Protein AF-A0A9P6UHV3-F1 (afdb_monomer)

Radius of gyration: 24.23 Å; Cα contacts (8 Å, |Δi|>4): 59; chains: 1; bounding box: 46×42×80 Å

Organism: NCBI:txid979702

Nearest PDB structures (foldseek):
  7o72-assembly1_M  TM=2.773E-01  e=3.465E+00  Saccharomyces cerevisiae S288C

Structure (mmCIF, N/CA/C/O backbone):
data_AF-A0A9P6UHV3-F1
#
_entry.id   AF-A0A9P6UHV3-F1
#
loop_
_atom_site.group_PDB
_atom_site.id
_atom_site.type_symbol
_atom_site.label_atom_id
_atom_site.label_alt_id
_atom_site.label_comp_id
_atom_site.label_asym_id
_atom_site.label_entity_id
_atom_site.label_seq_id
_atom_site.pdbx_PDB_ins_code
_atom_site.Cartn_x
_atom_site.Cartn_y
_atom_site.Cartn_z
_atom_site.occupancy
_atom_site.B_iso_or_equiv
_atom_site.auth_seq_id
_atom_site.auth_comp_id
_atom_site.auth_asym_id
_atom_site.auth_atom_id
_atom_site.pdbx_PDB_model_num
ATOM 1 N N . MET A 1 1 ? -28.837 -25.330 54.234 1.00 41.59 1 MET A N 1
ATOM 2 C CA . MET A 1 1 ? -28.338 -23.984 53.886 1.00 41.59 1 MET A CA 1
ATOM 3 C C . MET A 1 1 ? -27.338 -24.143 52.757 1.00 41.59 1 MET A C 1
ATOM 5 O O . MET A 1 1 ? -26.208 -24.528 53.017 1.00 41.59 1 MET A O 1
ATOM 9 N N . SER A 1 2 ? -27.762 -23.938 51.513 1.00 44.84 2 SER A N 1
ATOM 10 C CA . SER A 1 2 ? -26.888 -24.073 50.342 1.00 44.84 2 SER A CA 1
ATOM 11 C C . SER A 1 2 ? -27.306 -23.011 49.336 1.00 44.84 2 SER A C 1
ATOM 13 O O . SER A 1 2 ? -28.211 -23.214 48.539 1.00 44.84 2 SER A O 1
ATOM 15 N N . GLY A 1 3 ? -26.711 -21.830 49.461 1.00 49.34 3 GLY A N 1
ATOM 16 C CA . GLY A 1 3 ? -27.006 -20.670 48.627 1.00 49.34 3 GLY A CA 1
ATOM 17 C C . GLY A 1 3 ? -25.747 -19.833 48.467 1.00 49.34 3 GLY A C 1
ATOM 18 O O . GLY A 1 3 ? -25.635 -18.771 49.060 1.00 49.34 3 GLY A O 1
ATOM 19 N N . SER A 1 4 ? -24.768 -20.364 47.735 1.00 51.59 4 SER A N 1
ATOM 20 C CA . SER A 1 4 ? -23.479 -19.711 47.466 1.00 51.59 4 SER A CA 1
ATOM 21 C C . SER A 1 4 ? -22.936 -20.123 46.087 1.00 51.59 4 SER A C 1
ATOM 23 O O . SER A 1 4 ? -21.758 -20.415 45.934 1.00 51.59 4 SER A O 1
ATOM 25 N N . GLY A 1 5 ? -23.807 -20.214 45.077 1.00 48.78 5 GLY A N 1
ATOM 26 C CA . GLY A 1 5 ? -23.405 -20.496 43.688 1.00 48.78 5 GLY A CA 1
ATOM 27 C C . GLY A 1 5 ? -23.202 -19.243 42.826 1.00 48.78 5 GLY A C 1
ATOM 28 O O . GLY A 1 5 ? -22.795 -19.346 41.682 1.00 48.78 5 GLY A O 1
ATOM 29 N N . LEU A 1 6 ? -23.498 -18.050 43.353 1.00 50.25 6 LEU A N 1
ATOM 30 C CA . LEU A 1 6 ? -23.560 -16.804 42.574 1.00 50.25 6 LEU A CA 1
ATOM 31 C C . LEU A 1 6 ? -22.239 -16.009 42.510 1.00 50.25 6 LEU A C 1
ATOM 33 O O . LEU A 1 6 ? -22.230 -14.940 41.896 1.00 50.25 6 LEU A O 1
ATOM 37 N N . SER A 1 7 ? -21.142 -16.471 43.128 1.00 62.31 7 SER A N 1
ATOM 38 C CA . SER A 1 7 ? -19.905 -15.674 43.236 1.00 62.31 7 SER A CA 1
ATOM 39 C C . SER A 1 7 ? -18.910 -15.887 42.095 1.00 62.31 7 SER A C 1
ATOM 41 O O . SER A 1 7 ? -18.363 -14.904 41.606 1.00 62.31 7 SER A O 1
ATOM 43 N N . ASP A 1 8 ? -18.706 -17.109 41.605 1.00 65.75 8 ASP A N 1
ATOM 44 C CA . ASP A 1 8 ? -17.541 -17.395 40.749 1.00 65.75 8 ASP A CA 1
ATOM 45 C C . ASP A 1 8 ? -17.782 -17.145 39.259 1.00 65.75 8 ASP A C 1
ATOM 47 O O . ASP A 1 8 ? -16.905 -16.650 38.555 1.00 65.75 8 ASP A O 1
ATOM 51 N N . GLU A 1 9 ? -18.982 -17.432 38.761 1.00 68.06 9 GLU A N 1
ATOM 52 C CA . GLU A 1 9 ? -19.326 -17.245 37.345 1.00 68.06 9 GLU A CA 1
ATOM 53 C C . GLU A 1 9 ? -19.490 -15.762 36.998 1.00 68.06 9 GLU A C 1
ATOM 55 O O . GLU A 1 9 ? -19.060 -15.318 35.935 1.00 68.06 9 GLU A O 1
ATOM 60 N N . ARG A 1 10 ? -20.031 -14.963 37.927 1.00 60.97 10 ARG A N 1
ATOM 61 C CA . ARG A 1 10 ? -20.111 -13.501 37.787 1.00 60.97 10 ARG A CA 1
ATOM 62 C C . ARG A 1 10 ? -18.739 -12.834 37.859 1.00 60.97 10 ARG A C 1
ATOM 64 O O . ARG A 1 10 ? -18.510 -11.881 37.119 1.00 60.97 10 ARG A O 1
ATOM 71 N N . LEU A 1 11 ? -17.835 -13.325 38.711 1.00 65.19 11 LEU A N 1
ATOM 72 C CA . LEU A 1 11 ? -16.442 -12.864 38.760 1.00 65.19 11 LEU A CA 1
ATOM 73 C C . LEU A 1 11 ? -15.710 -13.197 37.452 1.00 65.19 11 LEU A C 1
ATOM 75 O O . LEU A 1 11 ? -15.162 -12.295 36.825 1.00 65.19 11 LEU A O 1
ATOM 79 N N . LYS A 1 12 ? -15.816 -14.443 36.970 1.00 69.19 12 LYS A N 1
ATOM 80 C CA . LYS A 1 12 ? -15.234 -14.868 35.685 1.00 69.19 12 LYS A CA 1
ATOM 81 C C . LYS A 1 12 ? -15.800 -14.106 34.489 1.00 69.19 12 LYS A C 1
ATOM 83 O O . LYS A 1 12 ? -15.033 -13.720 33.619 1.00 69.19 12 LYS A O 1
ATOM 88 N N . ALA A 1 13 ? -17.106 -13.840 34.441 1.00 64.81 13 ALA A N 1
ATOM 89 C CA . ALA A 1 13 ? -17.718 -13.044 33.372 1.00 64.81 13 ALA A CA 1
ATOM 90 C C . ALA A 1 13 ? -17.236 -11.582 33.382 1.00 64.81 13 ALA A C 1
ATOM 92 O O . ALA A 1 13 ? -17.033 -10.984 32.327 1.00 64.81 13 ALA A O 1
ATOM 93 N N . LYS A 1 14 ? -17.013 -11.012 34.572 1.00 62.47 14 LYS A N 1
ATOM 94 C CA . LYS A 1 14 ? -16.478 -9.655 34.731 1.00 62.47 14 LYS A CA 1
ATOM 95 C C . LYS A 1 14 ? -15.009 -9.563 34.307 1.00 62.47 14 LYS A C 1
ATOM 97 O O . LYS A 1 14 ? -14.621 -8.566 33.706 1.00 62.47 14 LYS A O 1
ATOM 102 N N . ASP A 1 15 ? -14.222 -10.605 34.568 1.00 67.75 15 ASP A N 1
ATOM 103 C CA . ASP A 1 15 ? -12.848 -10.715 34.070 1.00 67.75 15 ASP A CA 1
ATOM 104 C C . ASP A 1 15 ? -12.795 -11.020 32.563 1.00 67.75 15 ASP A C 1
ATOM 106 O O . ASP A 1 15 ? -11.926 -10.498 31.871 1.00 67.75 15 ASP A O 1
ATOM 110 N N . LEU A 1 16 ? -13.773 -11.748 32.010 1.00 59.38 16 LEU A N 1
ATOM 111 C CA . LEU A 1 16 ? -13.919 -11.931 30.560 1.00 59.38 16 LEU A CA 1
ATOM 112 C C . LEU A 1 16 ? -14.217 -10.604 29.847 1.00 59.38 16 LEU A C 1
ATOM 114 O O . LEU A 1 16 ? -13.670 -10.336 28.783 1.00 59.38 16 LEU A O 1
ATOM 118 N N . GLY A 1 17 ? -15.028 -9.741 30.466 1.00 59.84 17 GLY A N 1
ATOM 119 C CA . GLY A 1 17 ? -15.290 -8.384 29.980 1.00 59.84 17 GLY A CA 1
ATOM 120 C C . GLY A 1 17 ? -14.045 -7.491 29.930 1.00 59.84 17 GLY A C 1
ATOM 121 O O . GLY A 1 17 ? -14.019 -6.544 29.156 1.00 59.84 17 GLY A O 1
ATOM 122 N N . ARG A 1 18 ? -12.997 -7.805 30.708 1.00 61.66 18 ARG A N 1
ATOM 123 C CA . ARG A 1 18 ? -11.686 -7.127 30.654 1.00 61.66 18 ARG A CA 1
ATOM 124 C C . ARG A 1 18 ? -10.748 -7.695 29.588 1.00 61.66 18 ARG A C 1
ATOM 126 O O . ARG A 1 18 ? -9.738 -7.072 29.290 1.00 61.66 18 ARG A O 1
ATOM 133 N N . LEU A 1 19 ? -11.060 -8.875 29.054 1.00 66.31 19 LEU A N 1
ATOM 134 C CA . LEU A 1 19 ? -10.330 -9.517 27.958 1.00 66.31 19 LEU A CA 1
ATOM 135 C C . LEU A 1 19 ? -10.936 -9.187 26.587 1.00 66.31 19 LEU A C 1
ATOM 137 O O . LEU A 1 19 ? -10.353 -9.537 25.563 1.00 66.31 19 LEU A O 1
ATOM 141 N N . MET A 1 20 ? -12.107 -8.548 26.555 1.00 76.75 20 MET A N 1
ATOM 142 C CA . MET A 1 20 ? -12.722 -8.096 25.314 1.00 76.75 20 MET A CA 1
ATOM 143 C C . MET A 1 20 ? -12.064 -6.790 24.873 1.00 76.75 20 MET A C 1
ATOM 145 O O . MET A 1 20 ? -11.904 -5.868 25.671 1.00 76.75 20 MET A O 1
ATOM 149 N N . LEU A 1 21 ? -11.683 -6.735 23.599 1.00 82.88 21 LEU A N 1
ATOM 150 C CA . LEU A 1 21 ? -11.181 -5.522 22.965 1.00 82.88 21 LEU A CA 1
ATOM 151 C C . LEU A 1 21 ? -12.239 -4.420 23.056 1.00 82.88 21 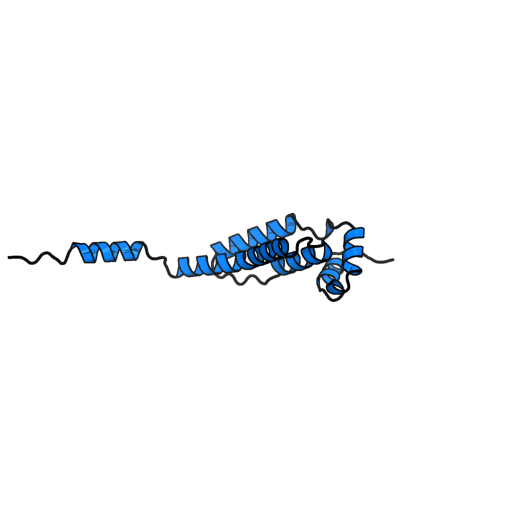LEU A C 1
ATOM 153 O O . LEU A 1 21 ? -13.432 -4.691 22.890 1.00 82.88 21 LEU A O 1
ATOM 157 N N . SER A 1 22 ? -11.803 -3.191 23.318 1.00 88.25 22 SER A N 1
ATOM 158 C CA . SER A 1 22 ? -12.701 -2.042 23.250 1.00 88.25 22 SER A CA 1
ATOM 159 C C . SER A 1 22 ? -13.115 -1.768 21.799 1.00 88.25 22 SER A C 1
ATOM 161 O O . SER A 1 22 ? -12.428 -2.169 20.858 1.00 88.25 22 SER A O 1
ATOM 163 N N . ASP A 1 23 ? -14.217 -1.042 21.597 1.00 88.44 23 ASP A N 1
ATOM 164 C CA . ASP A 1 23 ? -14.630 -0.608 20.252 1.00 88.44 23 ASP A CA 1
ATOM 165 C C . ASP A 1 23 ? -13.533 0.217 19.559 1.00 88.44 23 ASP A C 1
ATOM 167 O O . ASP A 1 23 ? -13.363 0.143 18.339 1.00 88.44 23 ASP A O 1
AT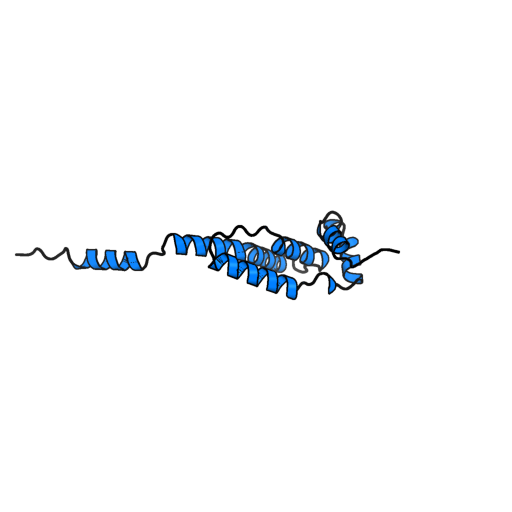OM 171 N N . GLN A 1 24 ? -12.745 0.956 20.348 1.00 89.38 24 GLN A N 1
ATOM 172 C CA . GLN A 1 24 ? -11.578 1.684 19.865 1.00 89.38 24 GLN A CA 1
ATOM 173 C C . GLN A 1 24 ? -10.497 0.722 19.363 1.00 89.38 24 GLN A C 1
ATOM 175 O O . GLN A 1 24 ? -10.044 0.876 18.234 1.00 89.38 24 GLN A O 1
ATOM 180 N N . ASP A 1 25 ? -10.144 -0.307 20.139 1.00 89.25 25 ASP A N 1
ATOM 181 C CA . ASP A 1 25 ? -9.139 -1.299 19.730 1.00 89.25 25 ASP A CA 1
ATOM 182 C C . ASP A 1 25 ? -9.570 -2.047 18.461 1.00 89.25 25 ASP A C 1
ATOM 184 O O . ASP A 1 25 ? -8.761 -2.296 17.568 1.00 89.25 25 ASP A O 1
ATOM 188 N N . ILE A 1 26 ? -10.858 -2.387 18.351 1.00 92.00 26 ILE A N 1
ATOM 189 C CA . ILE A 1 26 ? -11.423 -3.033 17.159 1.00 92.00 26 ILE A CA 1
ATOM 190 C C . ILE A 1 26 ? -11.324 -2.103 15.942 1.00 92.00 26 ILE A C 1
ATOM 192 O O . ILE A 1 26 ? -11.013 -2.563 14.840 1.00 92.00 26 ILE A O 1
ATOM 196 N N . THR A 1 27 ? -11.571 -0.806 16.132 1.00 93.31 27 THR A N 1
ATOM 197 C CA . THR A 1 27 ? -11.458 0.204 15.071 1.00 93.31 27 THR A CA 1
ATOM 198 C C . THR A 1 27 ? -10.007 0.368 14.632 1.00 93.31 27 THR A C 1
ATOM 200 O O . THR A 1 27 ? -9.725 0.243 13.442 1.00 93.31 27 THR A O 1
ATOM 203 N N . THR A 1 28 ? -9.077 0.527 15.576 1.00 92.44 28 THR A N 1
ATOM 204 C CA . THR A 1 28 ? -7.639 0.600 15.291 1.00 92.44 28 THR A CA 1
ATOM 205 C C . THR A 1 28 ? -7.161 -0.644 14.542 1.00 92.44 28 THR A C 1
ATOM 207 O O . THR A 1 28 ? -6.477 -0.527 13.529 1.00 92.44 28 THR A O 1
ATOM 210 N N . LEU A 1 29 ? -7.553 -1.849 14.975 1.00 92.31 29 LEU A N 1
ATOM 211 C CA . LEU A 1 29 ? -7.186 -3.091 14.285 1.00 92.31 29 LEU A CA 1
ATOM 212 C C . LEU A 1 29 ? -7.715 -3.140 12.851 1.00 92.31 29 LEU A C 1
ATOM 214 O O . LEU A 1 29 ? -6.997 -3.581 11.955 1.00 92.31 29 LEU A O 1
ATOM 218 N N . ARG A 1 30 ? -8.952 -2.687 12.621 1.00 93.56 30 ARG A N 1
ATOM 219 C CA . ARG A 1 30 ? -9.526 -2.624 11.274 1.00 93.56 30 ARG A CA 1
ATOM 220 C C . ARG A 1 30 ? -8.729 -1.680 10.382 1.00 93.56 30 ARG A C 1
ATOM 222 O O . ARG A 1 30 ? -8.345 -2.081 9.289 1.00 93.56 30 ARG A O 1
ATOM 229 N N . GLU A 1 31 ? -8.438 -0.475 10.857 1.00 93.25 31 GLU A N 1
ATOM 230 C CA . GLU A 1 31 ? -7.679 0.510 10.083 1.00 93.25 31 GLU A CA 1
ATOM 231 C C . GLU A 1 31 ? -6.241 0.049 9.820 1.00 93.25 31 GLU A C 1
ATOM 233 O O . GLU A 1 31 ? -5.739 0.202 8.712 1.00 93.25 31 GLU A O 1
ATOM 238 N N . VAL A 1 32 ? -5.587 -0.600 10.788 1.00 91.62 32 VAL A N 1
ATOM 239 C CA . VAL A 1 32 ? -4.260 -1.204 10.584 1.00 91.62 32 VAL A CA 1
ATOM 240 C C . VAL A 1 32 ? -4.301 -2.275 9.489 1.00 91.62 32 VAL A C 1
ATOM 242 O O . VAL A 1 32 ? -3.416 -2.314 8.634 1.00 91.62 32 VAL A O 1
ATOM 245 N N . ILE A 1 33 ? -5.330 -3.129 9.473 1.00 91.19 33 ILE A N 1
ATOM 246 C CA . ILE A 1 33 ? -5.512 -4.122 8.405 1.00 91.19 33 ILE A CA 1
ATOM 247 C C . ILE A 1 33 ? -5.725 -3.429 7.056 1.00 91.19 33 ILE A C 1
ATOM 249 O O . ILE A 1 33 ? -5.120 -3.837 6.064 1.00 91.19 33 ILE A O 1
ATOM 253 N N . GLU A 1 34 ? -6.539 -2.377 7.001 1.00 91.00 34 GLU A N 1
ATOM 254 C CA . GLU A 1 34 ? -6.776 -1.600 5.778 1.00 91.00 34 GLU A CA 1
ATOM 255 C C . GLU A 1 34 ? -5.490 -0.941 5.259 1.00 91.00 34 GLU A C 1
ATOM 257 O O . GLU A 1 34 ? -5.215 -1.002 4.062 1.00 91.00 34 GLU A O 1
ATOM 262 N N . VAL A 1 35 ? -4.651 -0.399 6.148 1.00 90.88 35 VAL A N 1
ATOM 263 C CA . VAL A 1 35 ? -3.341 0.179 5.798 1.00 90.88 35 VAL A CA 1
ATOM 264 C C . VAL A 1 35 ? -2.390 -0.877 5.225 1.00 90.88 35 VAL A C 1
ATOM 266 O O . VAL A 1 35 ? -1.654 -0.596 4.278 1.00 90.88 35 VAL A O 1
ATOM 269 N N . LEU A 1 36 ? -2.396 -2.099 5.764 1.00 89.88 36 LEU A N 1
ATOM 270 C CA . LEU A 1 36 ? -1.472 -3.162 5.351 1.00 89.88 36 LEU A CA 1
ATOM 271 C C . LEU A 1 36 ? -1.953 -3.975 4.141 1.00 89.88 36 LEU A C 1
ATOM 273 O O . LEU A 1 36 ? -1.122 -4.550 3.432 1.00 89.88 36 LEU A O 1
ATOM 277 N N . SER A 1 37 ? -3.261 -4.018 3.879 1.00 90.69 37 SER A N 1
ATOM 278 C CA . SER A 1 37 ? -3.859 -4.846 2.818 1.00 90.69 37 SER A CA 1
ATOM 279 C C . SER A 1 37 ? -3.236 -4.616 1.431 1.00 90.69 37 SER A C 1
ATOM 281 O O . SER A 1 37 ? -2.836 -5.601 0.808 1.00 90.69 37 SER A O 1
ATOM 283 N N . PRO A 1 38 ? -3.002 -3.369 0.967 1.00 89.00 38 PRO A N 1
ATOM 284 C CA . PRO A 1 38 ? -2.366 -3.135 -0.332 1.00 89.00 38 PRO A CA 1
ATOM 285 C C . PRO A 1 38 ? -0.965 -3.757 -0.457 1.00 89.00 38 PRO A C 1
ATOM 287 O O . PRO A 1 38 ? -0.579 -4.222 -1.528 1.00 89.00 38 PRO A O 1
ATOM 290 N N . SER A 1 39 ? -0.201 -3.812 0.641 1.00 87.31 39 SER A N 1
ATOM 291 C CA . SER A 1 39 ? 1.140 -4.418 0.658 1.00 87.31 39 SER A CA 1
ATOM 292 C C . SER A 1 39 ? 1.085 -5.943 0.573 1.00 87.31 39 SER A C 1
ATOM 294 O O . SER A 1 39 ? 1.936 -6.569 -0.070 1.00 87.31 39 SER A O 1
ATOM 296 N N . ALA A 1 40 ? 0.077 -6.547 1.205 1.00 88.94 40 ALA A N 1
ATOM 297 C CA . ALA A 1 40 ? -0.184 -7.976 1.098 1.00 88.94 40 ALA A CA 1
ATOM 298 C C . ALA A 1 40 ? -0.591 -8.348 -0.337 1.00 88.94 40 ALA A C 1
ATOM 300 O O . ALA A 1 40 ? 0.009 -9.254 -0.921 1.00 88.94 40 ALA A O 1
ATOM 301 N N . ASP A 1 41 ? -1.512 -7.587 -0.934 1.00 90.31 41 ASP A N 1
ATOM 302 C CA . ASP A 1 41 ? -1.964 -7.778 -2.315 1.00 90.31 41 ASP A CA 1
ATOM 303 C C . ASP A 1 41 ? -0.811 -7.638 -3.315 1.00 90.31 41 ASP A C 1
ATOM 305 O O . ASP A 1 41 ? -0.648 -8.467 -4.216 1.00 90.31 41 ASP A O 1
ATOM 309 N N . PHE A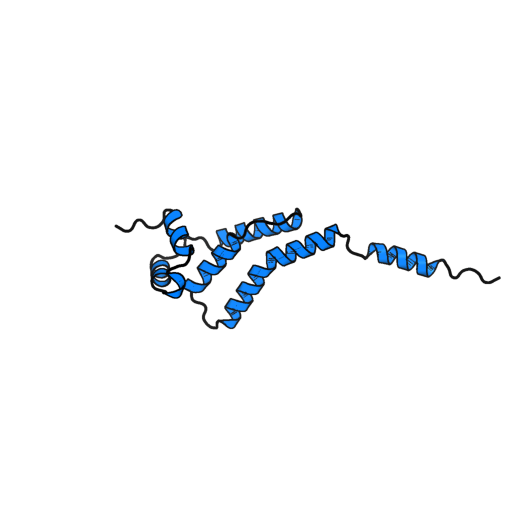 1 42 ? 0.040 -6.623 -3.133 1.00 89.62 42 PHE A N 1
ATOM 310 C CA . PHE A 1 42 ? 1.233 -6.428 -3.953 1.00 89.62 42 PHE A CA 1
ATOM 311 C C . PHE A 1 42 ? 2.192 -7.620 -3.856 1.00 89.62 42 PHE A C 1
ATOM 313 O O . PHE A 1 42 ? 2.661 -8.125 -4.878 1.00 89.62 42 PHE A O 1
ATOM 320 N N . THR A 1 43 ? 2.460 -8.101 -2.640 1.00 88.38 43 THR A N 1
ATOM 321 C CA . THR A 1 43 ? 3.377 -9.226 -2.401 1.00 88.38 43 THR A CA 1
ATOM 322 C C . THR A 1 43 ? 2.834 -10.521 -3.003 1.00 88.38 43 THR A C 1
ATOM 324 O O . THR A 1 43 ? 3.571 -11.263 -3.657 1.00 88.38 43 THR A O 1
ATOM 327 N N . GLN A 1 44 ? 1.534 -10.775 -2.844 1.00 91.88 44 GLN A N 1
ATOM 328 C CA . GLN A 1 44 ? 0.860 -11.920 -3.450 1.00 91.88 44 GLN A CA 1
ATOM 329 C C . GLN A 1 44 ? 0.910 -11.848 -4.980 1.00 91.88 44 GLN A C 1
ATOM 331 O O . GLN A 1 44 ? 1.239 -12.837 -5.639 1.00 91.88 44 GLN A O 1
ATOM 336 N N . TRP A 1 45 ? 0.620 -10.682 -5.560 1.00 92.06 45 TRP A N 1
ATOM 337 C CA . TRP A 1 45 ? 0.728 -10.466 -7.000 1.00 92.06 45 TRP A CA 1
ATOM 338 C C . TRP A 1 45 ? 2.156 -10.712 -7.505 1.00 92.06 45 TRP A C 1
ATOM 340 O O . TRP A 1 45 ? 2.339 -11.441 -8.484 1.00 92.06 45 TRP A O 1
ATOM 350 N N . ALA A 1 46 ? 3.167 -10.155 -6.834 1.00 87.50 46 ALA A N 1
ATOM 351 C CA . ALA A 1 46 ? 4.567 -10.307 -7.218 1.00 87.50 46 ALA A CA 1
ATOM 352 C C . ALA A 1 46 ? 5.006 -11.781 -7.183 1.00 87.50 46 ALA A C 1
ATOM 354 O O . ALA A 1 46 ? 5.640 -12.252 -8.127 1.00 87.50 46 ALA A O 1
ATOM 355 N N . GLY A 1 47 ? 4.597 -12.525 -6.148 1.00 87.81 47 GLY A N 1
ATOM 356 C CA . GLY A 1 47 ? 4.864 -13.961 -6.026 1.00 87.81 47 GLY A CA 1
ATOM 357 C C . GLY A 1 47 ? 4.182 -14.809 -7.105 1.00 87.81 47 GLY A C 1
ATOM 358 O O . GLY A 1 47 ? 4.771 -15.771 -7.593 1.00 87.81 47 GLY A O 1
ATOM 359 N N . ASN A 1 48 ? 2.974 -14.431 -7.531 1.00 90.00 48 ASN A N 1
ATOM 360 C CA . ASN A 1 48 ? 2.201 -15.180 -8.530 1.00 90.00 48 ASN A CA 1
ATOM 361 C C . ASN A 1 48 ? 2.570 -14.848 -9.986 1.00 90.00 48 ASN A C 1
ATOM 363 O O . ASN A 1 48 ? 2.294 -15.640 -10.884 1.00 90.00 48 ASN A O 1
ATOM 367 N N . THR A 1 49 ? 3.181 -13.688 -10.243 1.00 84.31 49 THR A N 1
ATOM 368 C CA . THR A 1 49 ? 3.491 -13.217 -11.608 1.00 84.31 49 THR A CA 1
ATOM 369 C C . THR A 1 49 ? 4.712 -13.925 -12.215 1.00 84.31 49 THR A C 1
ATOM 371 O O . THR A 1 49 ? 4.922 -13.875 -13.427 1.00 84.31 49 THR A O 1
ATOM 374 N N . GLY A 1 50 ? 5.518 -14.621 -11.405 1.00 80.19 50 GLY A N 1
ATOM 375 C CA . GLY A 1 50 ? 6.692 -15.391 -11.835 1.00 80.19 50 GLY A CA 1
ATOM 376 C C . GLY A 1 50 ? 7.897 -14.523 -12.212 1.00 80.19 50 GLY A C 1
ATOM 377 O O . GLY A 1 50 ? 8.978 -14.736 -11.680 1.00 80.19 50 GLY A O 1
ATOM 378 N N . ASN A 1 51 ? 7.708 -13.523 -13.078 1.00 81.56 51 ASN A N 1
ATOM 379 C CA . ASN A 1 51 ? 8.719 -12.536 -13.472 1.00 81.56 51 ASN A CA 1
ATOM 380 C C . ASN A 1 51 ? 8.089 -11.135 -13.600 1.00 81.56 51 ASN A C 1
ATOM 382 O O . ASN A 1 51 ? 7.884 -10.658 -14.720 1.00 81.56 51 ASN A O 1
ATOM 386 N N . PRO A 1 52 ? 7.738 -10.471 -12.482 1.00 81.50 52 PRO A N 1
ATOM 387 C CA . PRO A 1 52 ? 7.212 -9.112 -12.532 1.00 81.50 52 PRO A CA 1
ATOM 388 C C . PRO A 1 52 ? 8.264 -8.162 -13.118 1.00 81.50 52 PRO A C 1
ATOM 390 O O . PRO A 1 52 ? 9.397 -8.089 -12.639 1.00 81.50 52 PRO A O 1
ATOM 393 N N . THR A 1 53 ? 7.902 -7.427 -14.170 1.00 81.44 53 THR A N 1
ATOM 394 C CA . THR A 1 53 ? 8.811 -6.448 -14.775 1.00 81.44 53 THR A CA 1
ATOM 395 C C . THR A 1 53 ? 8.768 -5.132 -14.012 1.00 81.44 53 THR A C 1
ATOM 397 O O . THR A 1 53 ? 7.759 -4.748 -13.423 1.00 81.44 53 THR A O 1
ATOM 400 N N . ILE A 1 54 ? 9.857 -4.373 -14.086 1.00 77.62 54 ILE A N 1
ATOM 401 C CA . ILE A 1 54 ? 9.963 -3.041 -13.475 1.00 77.62 54 ILE A CA 1
ATOM 402 C C . ILE A 1 54 ? 8.831 -2.102 -13.940 1.00 77.62 54 ILE A C 1
ATOM 404 O O . ILE A 1 54 ? 8.288 -1.351 -13.132 1.00 77.62 54 ILE A O 1
ATOM 408 N N . SER A 1 55 ? 8.389 -2.231 -15.197 1.00 76.12 55 SER A N 1
ATOM 409 C CA . SER A 1 55 ? 7.239 -1.512 -15.770 1.00 76.12 55 SER A CA 1
ATOM 410 C C . SER A 1 55 ? 5.872 -1.883 -15.191 1.00 76.12 55 SER A C 1
ATOM 412 O O . SER A 1 55 ? 4.914 -1.141 -15.390 1.00 76.12 55 SER A O 1
ATOM 414 N N . GLN A 1 56 ? 5.768 -3.008 -14.486 1.00 80.38 56 GLN A N 1
ATOM 415 C CA . GLN A 1 56 ? 4.566 -3.436 -13.767 1.00 80.38 56 GLN A CA 1
ATOM 416 C C . GLN A 1 56 ? 4.661 -3.134 -12.268 1.00 80.38 56 GLN A C 1
ATOM 418 O O . GLN A 1 56 ? 3.646 -2.874 -11.630 1.00 80.38 56 GLN A O 1
ATOM 423 N N . VAL A 1 57 ? 5.873 -3.174 -11.707 1.00 84.50 57 VAL A N 1
ATOM 424 C CA . VAL A 1 57 ? 6.123 -2.982 -10.272 1.00 84.50 57 VAL A CA 1
ATOM 425 C C . VAL A 1 57 ? 5.953 -1.521 -9.860 1.00 84.50 57 VAL A C 1
ATOM 427 O O . VAL A 1 57 ? 5.178 -1.228 -8.953 1.00 84.50 57 VAL A O 1
ATOM 430 N N . TYR A 1 58 ? 6.638 -0.597 -10.535 1.00 82.06 58 TYR A N 1
ATOM 431 C CA . TYR A 1 58 ? 6.650 0.817 -10.142 1.00 82.06 58 TYR A CA 1
ATOM 432 C C . TYR A 1 58 ? 5.268 1.484 -10.129 1.00 82.06 58 TYR A C 1
ATOM 434 O O . TYR A 1 58 ? 4.966 2.182 -9.159 1.00 82.06 58 TYR A O 1
ATOM 442 N N . PRO A 1 59 ? 4.405 1.276 -11.142 1.00 80.38 59 PRO A N 1
ATOM 443 C CA . PRO A 1 59 ? 3.078 1.875 -11.125 1.00 80.38 59 PRO A CA 1
ATOM 444 C C . PRO A 1 59 ? 2.235 1.423 -9.925 1.00 80.38 59 PRO A C 1
ATOM 446 O O . PRO A 1 59 ? 1.628 2.262 -9.268 1.00 80.38 59 PRO A O 1
ATOM 449 N N . ARG A 1 60 ? 2.293 0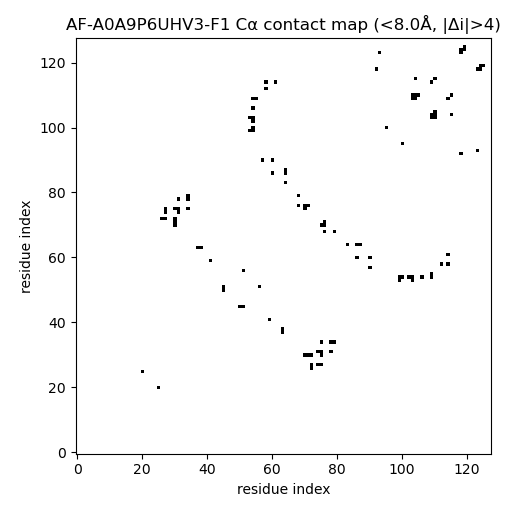.134 -9.561 1.00 85.50 60 ARG A N 1
ATOM 450 C CA . ARG A 1 60 ? 1.572 -0.412 -8.397 1.00 85.50 60 ARG A CA 1
ATOM 451 C C . ARG A 1 60 ? 2.039 0.203 -7.081 1.00 85.50 60 ARG A C 1
ATOM 453 O O . ARG A 1 60 ? 1.220 0.532 -6.231 1.00 85.50 60 ARG A O 1
ATOM 460 N N . ILE A 1 61 ? 3.347 0.391 -6.920 1.00 84.31 61 ILE A N 1
ATOM 461 C CA . ILE A 1 61 ? 3.907 1.008 -5.711 1.00 84.31 61 ILE A CA 1
ATOM 462 C C . ILE A 1 61 ? 3.474 2.473 -5.602 1.00 84.31 61 ILE A C 1
ATOM 464 O O . ILE A 1 61 ? 3.092 2.919 -4.523 1.00 84.31 61 ILE A O 1
ATOM 468 N N . LEU A 1 62 ? 3.454 3.218 -6.713 1.00 79.56 62 LEU A N 1
ATOM 469 C CA . LEU A 1 62 ? 2.952 4.595 -6.696 1.00 79.56 62 LEU A CA 1
ATOM 470 C C . LEU A 1 62 ? 1.466 4.693 -6.347 1.00 79.56 62 LEU A C 1
ATOM 472 O O . LEU A 1 62 ? 1.064 5.645 -5.677 1.00 79.56 62 LEU A O 1
ATOM 476 N N . GLU A 1 63 ? 0.648 3.757 -6.823 1.00 81.69 63 GLU A N 1
ATOM 477 C CA . GLU A 1 63 ? -0.772 3.703 -6.472 1.00 81.69 63 GLU A CA 1
ATOM 478 C C . GLU A 1 63 ? -0.963 3.480 -4.970 1.00 81.69 63 GLU A C 1
ATOM 480 O O . GLU A 1 63 ? -1.789 4.161 -4.363 1.00 81.69 63 GLU A O 1
ATOM 485 N N . MET A 1 64 ? -0.148 2.612 -4.359 1.00 83.19 64 MET A N 1
ATOM 486 C CA . MET A 1 64 ? -0.170 2.378 -2.912 1.00 83.19 64 MET A CA 1
ATOM 487 C C . MET A 1 64 ? 0.151 3.649 -2.115 1.00 83.19 64 MET A C 1
ATOM 489 O O . MET A 1 64 ? -0.611 4.006 -1.222 1.00 83.19 64 MET A O 1
ATOM 493 N N . ILE A 1 65 ? 1.224 4.364 -2.473 1.00 77.62 65 ILE A N 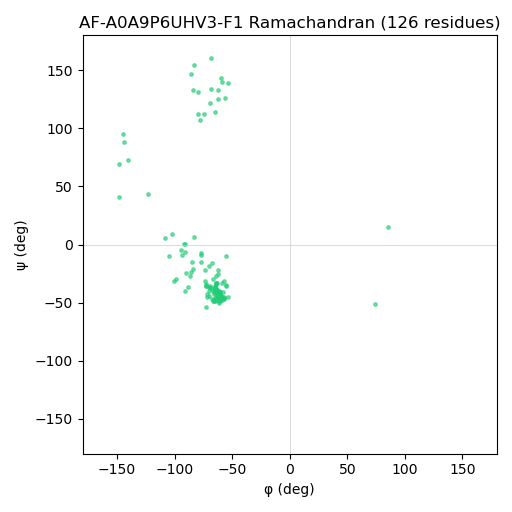1
ATOM 494 C CA . ILE A 1 65 ? 1.646 5.599 -1.781 1.00 77.62 65 ILE A CA 1
ATOM 495 C C . ILE A 1 65 ? 0.587 6.706 -1.925 1.00 77.62 65 ILE A C 1
ATOM 497 O O . ILE A 1 65 ? 0.384 7.526 -1.038 1.00 77.62 65 ILE A O 1
ATOM 501 N N . SER A 1 66 ? -0.115 6.749 -3.058 1.00 71.38 66 SER A N 1
ATOM 502 C CA . SER A 1 66 ? -1.043 7.842 -3.384 1.00 71.38 66 SER A CA 1
ATOM 503 C C . SER A 1 66 ? -2.482 7.638 -2.948 1.00 71.38 66 SER A C 1
ATOM 505 O O . SER A 1 66 ? -3.319 8.504 -3.218 1.00 71.38 66 SER A O 1
ATOM 507 N N . ALA A 1 67 ? -2.792 6.513 -2.311 1.00 75.00 67 ALA A N 1
ATOM 508 C CA . ALA A 1 67 ? -4.122 6.299 -1.774 1.00 75.00 67 ALA A CA 1
ATOM 509 C C . ALA A 1 67 ? -4.418 7.363 -0.696 1.00 75.00 67 ALA A C 1
ATOM 511 O O . ALA A 1 67 ? -3.569 7.583 0.169 1.00 75.00 67 ALA A O 1
ATOM 512 N N . PRO A 1 68 ? -5.592 8.020 -0.710 1.00 77.50 68 PRO A N 1
ATOM 513 C CA . PRO A 1 68 ? -5.955 8.992 0.316 1.00 77.50 68 PRO A CA 1
ATOM 514 C C . PRO A 1 68 ? -5.837 8.389 1.718 1.00 77.50 68 PRO A C 1
ATOM 516 O O . PRO A 1 68 ? -6.235 7.244 1.933 1.00 77.50 68 PRO A O 1
ATOM 519 N N . ASN A 1 69 ? -5.322 9.158 2.678 1.00 79.75 69 ASN A N 1
ATOM 520 C CA . ASN A 1 69 ? -5.337 8.732 4.071 1.00 79.75 69 ASN A CA 1
ATOM 521 C C . ASN A 1 69 ? -6.763 8.872 4.625 1.00 79.75 69 ASN A C 1
ATOM 523 O O . ASN A 1 69 ? -7.280 9.982 4.748 1.00 79.75 69 ASN A O 1
ATOM 527 N N . THR A 1 70 ? -7.393 7.739 4.927 1.00 85.56 70 THR A N 1
ATOM 528 C CA . THR A 1 70 ? -8.747 7.656 5.493 1.00 85.56 70 THR A CA 1
ATOM 529 C C . THR A 1 70 ? -8.754 7.217 6.958 1.00 85.56 70 THR A C 1
ATOM 531 O O . THR A 1 70 ? -9.833 6.989 7.500 1.00 85.56 70 THR A O 1
ATOM 534 N N . CYS A 1 71 ? -7.584 7.080 7.595 1.00 89.88 71 CYS A N 1
ATOM 535 C CA . CYS A 1 71 ? -7.474 6.603 8.974 1.00 89.88 71 CYS A CA 1
ATOM 536 C C . CYS A 1 71 ? -8.043 7.637 9.950 1.00 89.88 71 CYS A C 1
ATOM 538 O O . CYS A 1 71 ? -7.722 8.826 9.863 1.00 89.88 71 CYS A O 1
ATOM 540 N N . VAL A 1 72 ? -8.852 7.178 10.899 1.00 90.62 72 VAL A N 1
ATOM 541 C CA . VAL A 1 72 ? -9.439 8.001 11.961 1.00 90.62 72 VAL A CA 1
ATOM 542 C C . VAL A 1 72 ? -8.637 7.866 13.256 1.00 90.62 72 VAL A C 1
ATOM 544 O O . VAL A 1 72 ? -8.575 8.816 14.035 1.00 90.62 72 VAL A O 1
ATOM 547 N N . THR A 1 73 ? -8.002 6.715 13.490 1.00 92.12 73 THR A N 1
ATOM 548 C CA . THR A 1 73 ? -7.188 6.456 14.683 1.00 92.12 73 THR A CA 1
ATOM 549 C C . THR A 1 73 ? -5.750 6.943 14.519 1.00 92.12 73 THR A C 1
ATOM 551 O O . THR A 1 73 ? -5.169 6.915 13.429 1.00 92.12 73 THR A O 1
ATOM 554 N N . ASP A 1 74 ? -5.157 7.395 15.626 1.00 93.38 74 ASP A N 1
ATOM 555 C CA . ASP A 1 74 ? -3.791 7.919 15.633 1.00 93.38 74 ASP A CA 1
ATOM 556 C C . ASP A 1 74 ? -2.768 6.825 15.319 1.00 93.38 74 ASP A C 1
ATOM 558 O O . ASP A 1 74 ? -1.838 7.058 14.549 1.00 93.38 74 ASP A O 1
ATOM 562 N N . GLU A 1 75 ? -2.957 5.614 15.847 1.00 91.31 75 GLU A N 1
ATOM 563 C CA . GLU A 1 75 ? -2.047 4.493 15.619 1.00 91.31 75 GLU A CA 1
ATOM 564 C C . GLU A 1 75 ? -2.010 4.080 14.143 1.00 91.31 75 GLU A C 1
ATOM 566 O O . GLU A 1 75 ? -0.927 3.891 13.581 1.00 91.31 75 GLU A O 1
ATOM 571 N N . ALA A 1 76 ? -3.174 3.976 13.492 1.00 90.81 76 ALA A N 1
ATOM 572 C CA . ALA A 1 76 ? -3.243 3.628 12.075 1.00 90.81 76 ALA A CA 1
ATOM 573 C C . ALA A 1 76 ? -2.675 4.743 11.190 1.00 90.81 76 ALA A C 1
ATOM 575 O O . ALA A 1 76 ? -1.965 4.463 10.222 1.00 90.81 76 ALA A O 1
ATOM 576 N N . ARG A 1 77 ? -2.909 6.010 11.557 1.00 92.12 77 ARG A N 1
ATOM 577 C CA . ARG A 1 77 ? -2.330 7.162 10.861 1.00 92.12 77 ARG A CA 1
ATOM 578 C C . ARG A 1 77 ? -0.803 7.179 10.949 1.00 92.12 77 ARG A C 1
ATOM 580 O O . ARG A 1 77 ? -0.154 7.333 9.919 1.00 92.12 77 ARG A O 1
ATOM 587 N N . VAL A 1 78 ? -0.231 6.959 12.134 1.00 93.75 78 VAL A N 1
ATOM 588 C CA . VAL A 1 78 ? 1.230 6.886 12.323 1.00 93.75 78 VAL A CA 1
ATOM 589 C C . VAL A 1 78 ? 1.828 5.728 11.525 1.00 93.75 78 VAL A C 1
ATOM 591 O O . VAL A 1 78 ? 2.853 5.898 10.863 1.00 93.75 78 VAL A O 1
ATOM 594 N N . LEU A 1 79 ? 1.182 4.556 11.544 1.00 91.19 79 LEU A N 1
ATOM 595 C CA . LEU A 1 79 ? 1.612 3.420 10.731 1.00 91.19 79 LEU A CA 1
ATOM 596 C C . LEU A 1 79 ? 1.599 3.772 9.240 1.00 91.19 79 LEU A C 1
ATOM 598 O O . LEU A 1 79 ? 2.563 3.474 8.535 1.00 91.19 79 LEU A O 1
ATOM 602 N N . ARG A 1 80 ? 0.529 4.422 8.771 1.00 90.25 80 ARG A N 1
ATOM 603 C CA . ARG A 1 80 ? 0.388 4.826 7.375 1.00 90.25 80 ARG A CA 1
ATOM 604 C C . ARG A 1 80 ? 1.482 5.802 6.953 1.00 90.25 80 ARG A C 1
ATOM 606 O O . ARG A 1 80 ? 2.157 5.550 5.964 1.00 90.25 80 ARG A O 1
ATOM 613 N N . GLU A 1 81 ? 1.704 6.859 7.728 1.00 90.62 81 GLU A N 1
ATOM 614 C CA . GLU A 1 81 ? 2.745 7.858 7.459 1.00 90.62 81 GLU A CA 1
ATOM 615 C C . GLU A 1 81 ? 4.148 7.232 7.445 1.00 90.62 81 GLU A C 1
ATOM 617 O O . GLU A 1 81 ? 4.963 7.534 6.571 1.00 90.62 81 GLU A O 1
ATOM 622 N N . SER A 1 82 ? 4.427 6.310 8.374 1.00 90.62 82 SER A N 1
ATOM 623 C CA . SER A 1 82 ? 5.695 5.575 8.394 1.00 90.62 82 SER A CA 1
ATOM 624 C C . SER A 1 82 ? 5.866 4.670 7.171 1.00 90.62 82 SER A C 1
ATOM 626 O O . SER A 1 82 ? 6.989 4.518 6.684 1.00 90.62 82 SER A O 1
ATOM 628 N N . LEU A 1 83 ? 4.787 4.044 6.696 1.00 88.50 83 LEU A N 1
ATOM 629 C CA . LEU A 1 83 ? 4.806 3.163 5.531 1.00 88.50 83 LEU A CA 1
ATOM 630 C C . LEU A 1 83 ? 4.984 3.961 4.237 1.00 88.50 83 LEU A C 1
ATOM 632 O O . LEU A 1 83 ? 5.847 3.610 3.435 1.00 88.50 83 LEU A O 1
ATOM 636 N N . ASP A 1 84 ? 4.248 5.060 4.074 1.00 86.94 84 ASP A N 1
ATOM 637 C CA . ASP A 1 84 ? 4.367 5.954 2.919 1.00 86.94 84 ASP A CA 1
ATOM 638 C C . ASP A 1 84 ? 5.787 6.538 2.836 1.00 86.94 84 ASP A C 1
ATOM 640 O O . ASP A 1 84 ? 6.439 6.423 1.801 1.00 86.94 84 ASP A O 1
ATOM 644 N N . SER A 1 85 ? 6.328 7.040 3.953 1.00 87.69 85 SER A N 1
ATOM 645 C CA . SER A 1 85 ? 7.704 7.556 4.027 1.00 87.69 85 SER A CA 1
ATOM 646 C C . SER A 1 85 ? 8.755 6.489 3.689 1.00 87.69 85 SER A C 1
ATOM 648 O O . SER A 1 85 ? 9.685 6.734 2.915 1.00 87.69 85 SER A O 1
ATOM 650 N N . GLY A 1 86 ? 8.598 5.270 4.219 1.00 87.56 86 GLY A N 1
ATOM 651 C CA . GLY A 1 86 ? 9.500 4.156 3.925 1.00 87.56 86 GLY A CA 1
ATOM 652 C C . GLY A 1 86 ? 9.457 3.720 2.458 1.00 87.56 86 GLY A C 1
ATOM 653 O O . GLY A 1 86 ? 10.505 3.443 1.861 1.00 87.56 86 GLY A O 1
ATOM 654 N N . LEU A 1 87 ? 8.261 3.684 1.862 1.00 84.25 87 LEU A N 1
ATOM 655 C CA . LEU A 1 87 ? 8.074 3.369 0.449 1.00 84.25 87 LEU A CA 1
ATOM 656 C C . LEU A 1 87 ? 8.649 4.462 -0.448 1.00 84.25 87 LEU A C 1
ATOM 658 O O . LEU A 1 87 ? 9.405 4.135 -1.358 1.00 84.25 87 LEU A O 1
ATOM 662 N N . GLU A 1 88 ? 8.373 5.737 -0.175 1.00 83.12 88 GLU A N 1
ATOM 663 C CA . GLU A 1 88 ? 8.929 6.860 -0.934 1.00 83.12 88 GLU A CA 1
ATOM 664 C C . GLU A 1 88 ? 10.459 6.863 -0.900 1.00 83.12 88 GLU A C 1
ATOM 666 O O . GLU A 1 88 ? 11.094 6.976 -1.948 1.00 83.12 88 GLU A O 1
ATOM 671 N N . ALA A 1 89 ? 11.063 6.660 0.276 1.00 84.56 89 ALA A N 1
ATOM 672 C CA . ALA A 1 89 ? 12.516 6.603 0.426 1.00 84.56 89 ALA A CA 1
ATOM 673 C C . ALA A 1 89 ? 13.152 5.419 -0.324 1.00 84.56 89 ALA A C 1
ATOM 675 O O . ALA A 1 89 ? 14.267 5.535 -0.836 1.00 84.56 89 ALA A O 1
ATOM 676 N N . SER A 1 90 ? 12.453 4.285 -0.400 1.00 83.31 90 SER A N 1
ATOM 677 C CA . SER A 1 90 ? 12.960 3.067 -1.046 1.00 83.31 90 SER A CA 1
ATOM 678 C C . SER A 1 90 ? 12.694 3.031 -2.555 1.00 83.31 90 SER A C 1
ATOM 680 O O . SER A 1 90 ? 13.449 2.408 -3.299 1.00 83.31 90 SER A O 1
ATOM 682 N N . TRP A 1 91 ? 11.639 3.707 -3.017 1.00 79.94 91 TRP A N 1
ATOM 683 C CA . TRP A 1 91 ? 11.129 3.659 -4.392 1.00 79.94 91 TRP A CA 1
ATOM 684 C C . TRP A 1 91 ? 11.080 5.042 -5.039 1.00 79.94 91 TRP A C 1
ATOM 686 O O . TRP A 1 91 ? 10.126 5.412 -5.724 1.00 79.94 91 TRP A O 1
ATOM 696 N N . LEU A 1 92 ? 12.150 5.804 -4.835 1.00 74.62 92 LEU A N 1
ATOM 697 C CA . LEU A 1 92 ? 12.301 7.149 -5.366 1.00 74.62 92 LEU A CA 1
ATOM 698 C C . LEU A 1 92 ? 12.152 7.186 -6.897 1.00 74.62 92 LEU A C 1
ATOM 700 O O . LEU A 1 92 ? 12.867 6.506 -7.632 1.00 74.62 92 LEU A O 1
ATOM 704 N N . LEU A 1 93 ? 11.260 8.038 -7.405 1.00 71.38 93 LEU A N 1
ATOM 705 C CA . LEU A 1 93 ? 11.048 8.180 -8.852 1.00 71.38 93 LEU A CA 1
ATOM 706 C C . LEU A 1 93 ? 12.279 8.708 -9.593 1.00 71.38 93 LEU A C 1
ATOM 708 O O . LEU A 1 93 ? 12.541 8.316 -10.727 1.00 71.38 93 LEU A O 1
ATOM 712 N N . ASN A 1 94 ? 13.057 9.573 -8.946 1.00 72.12 94 ASN A N 1
ATOM 713 C CA . ASN A 1 94 ? 14.273 10.150 -9.515 1.00 72.12 94 ASN A CA 1
ATOM 714 C C . ASN A 1 94 ? 15.473 9.185 -9.511 1.00 72.12 94 ASN A C 1
ATOM 716 O O . ASN A 1 94 ? 16.494 9.505 -10.116 1.00 72.12 94 ASN A O 1
ATOM 720 N N . SER A 1 95 ? 15.371 8.021 -8.858 1.00 73.56 95 SER A N 1
ATOM 721 C CA . SER A 1 95 ? 16.421 6.997 -8.876 1.00 73.56 95 SER A CA 1
ATOM 722 C C . SER A 1 95 ? 16.242 5.978 -10.007 1.00 73.56 95 SER A C 1
ATOM 724 O O . SER A 1 95 ? 17.138 5.165 -10.241 1.00 73.56 95 SER A O 1
ATOM 726 N N . ILE A 1 96 ? 15.123 6.035 -10.744 1.00 74.94 96 ILE A N 1
ATOM 727 C CA . ILE A 1 96 ? 14.848 5.132 -11.863 1.00 74.94 96 ILE A CA 1
ATOM 728 C C . ILE A 1 96 ? 15.800 5.452 -13.026 1.00 74.94 96 ILE A C 1
ATOM 730 O O . ILE A 1 96 ? 15.767 6.562 -13.565 1.00 74.94 96 ILE A O 1
ATOM 734 N N . PRO A 1 97 ? 16.616 4.490 -13.490 1.00 78.62 97 PRO A N 1
ATOM 735 C CA . PRO A 1 97 ? 17.483 4.701 -14.639 1.00 78.62 97 PRO A CA 1
ATOM 736 C C . PRO A 1 97 ? 16.698 5.051 -15.919 1.00 78.62 97 PRO A C 1
ATOM 738 O O . PRO A 1 97 ? 15.666 4.426 -16.189 1.00 78.62 97 PRO A O 1
ATOM 741 N N . PRO A 1 98 ? 17.208 5.947 -16.790 1.00 78.56 98 PRO A N 1
ATOM 742 C CA . PRO A 1 98 ? 16.503 6.366 -18.007 1.00 78.56 98 PRO A CA 1
ATOM 743 C C . PRO A 1 98 ? 16.089 5.216 -18.936 1.00 78.56 98 PRO A C 1
ATOM 745 O O . PRO A 1 98 ? 15.010 5.244 -19.522 1.00 78.56 98 PRO A O 1
ATOM 748 N N . PHE A 1 99 ? 16.911 4.167 -19.047 1.00 76.88 99 PHE A N 1
ATOM 749 C CA . PHE A 1 99 ? 16.585 2.997 -19.869 1.00 76.88 99 PHE A CA 1
ATOM 750 C C . PHE A 1 99 ? 15.396 2.196 -19.317 1.00 76.88 99 PHE A C 1
ATOM 752 O O . PHE A 1 99 ? 14.649 1.600 -20.090 1.00 76.88 99 PHE A O 1
ATOM 759 N N . MET A 1 100 ? 15.189 2.196 -17.995 1.00 77.50 100 MET A N 1
ATOM 760 C CA . MET A 1 100 ? 14.018 1.572 -17.383 1.00 77.50 100 MET A CA 1
ATOM 761 C C . MET A 1 100 ? 12.776 2.404 -17.668 1.00 77.50 100 MET A C 1
ATOM 763 O O . MET A 1 100 ? 11.773 1.830 -18.066 1.00 77.50 100 MET A O 1
ATOM 767 N N . ILE A 1 101 ? 12.859 3.735 -17.566 1.00 76.12 101 ILE A N 1
ATOM 768 C CA . ILE A 1 101 ? 11.762 4.648 -17.934 1.00 76.12 101 ILE A CA 1
ATOM 769 C C . ILE A 1 101 ? 11.345 4.426 -19.394 1.00 76.12 101 ILE A C 1
ATOM 771 O O . ILE A 1 101 ? 10.160 4.270 -19.677 1.00 76.12 101 ILE A O 1
ATOM 775 N N . LEU A 1 102 ? 12.316 4.319 -20.307 1.00 75.69 102 LEU A N 1
ATOM 776 C CA . LEU A 1 102 ? 12.082 3.949 -21.707 1.00 75.69 102 LEU A CA 1
ATOM 777 C C . LEU A 1 102 ? 11.375 2.594 -21.836 1.00 75.69 102 LEU A C 1
ATOM 779 O O . LEU A 1 102 ? 10.389 2.488 -22.560 1.00 75.69 102 LEU A O 1
ATOM 783 N N . ALA A 1 103 ? 11.825 1.568 -21.111 1.00 75.12 103 ALA A N 1
ATOM 784 C CA . ALA A 1 103 ? 11.174 0.258 -21.113 1.00 75.12 103 ALA A CA 1
ATOM 785 C C . ALA A 1 103 ? 9.735 0.303 -20.558 1.00 75.12 103 ALA A C 1
ATOM 787 O O . ALA A 1 103 ? 8.875 -0.434 -21.037 1.00 75.12 103 ALA A O 1
ATOM 788 N N . MET A 1 104 ? 9.451 1.172 -19.580 1.00 75.88 104 MET A N 1
ATOM 789 C CA . MET A 1 104 ? 8.089 1.402 -19.086 1.00 75.88 104 MET A CA 1
ATOM 790 C C . MET A 1 104 ? 7.226 2.125 -20.120 1.00 75.88 104 MET A C 1
ATOM 792 O O . MET A 1 104 ? 6.097 1.711 -20.351 1.00 75.88 104 MET A O 1
ATOM 796 N N . TYR A 1 105 ? 7.757 3.161 -20.769 1.00 72.81 105 TYR A N 1
ATOM 797 C CA . TYR A 1 105 ? 7.052 3.920 -21.804 1.00 72.81 105 TYR A CA 1
ATOM 798 C C . TYR A 1 105 ? 6.688 3.048 -23.013 1.00 72.81 105 TYR A C 1
ATOM 800 O O . TYR A 1 105 ? 5.595 3.147 -23.561 1.00 72.81 105 TYR A O 1
ATOM 808 N N . LEU A 1 106 ? 7.598 2.157 -23.411 1.00 74.00 106 LEU A N 1
ATOM 809 C CA . LEU A 1 106 ? 7.397 1.235 -24.529 1.00 74.00 106 LEU A CA 1
ATOM 810 C C . LEU A 1 106 ? 6.493 0.043 -24.179 1.00 74.00 106 LEU A C 1
ATOM 812 O O . LEU A 1 106 ? 6.138 -0.723 -25.074 1.00 74.00 106 LEU A O 1
ATOM 816 N N . ASN A 1 107 ? 6.109 -0.130 -22.909 1.00 74.69 107 ASN A N 1
ATOM 817 C CA . ASN A 1 107 ? 5.129 -1.133 -22.518 1.00 74.69 107 ASN A CA 1
ATOM 818 C C . ASN A 1 107 ? 3.711 -0.609 -22.815 1.00 74.69 107 ASN A C 1
ATOM 820 O O . ASN A 1 107 ? 3.244 0.296 -22.118 1.00 74.69 107 ASN A O 1
ATOM 824 N N . PRO A 1 108 ? 2.972 -1.184 -23.782 1.00 67.44 108 PRO A N 1
ATOM 825 C CA . PRO A 1 108 ? 1.639 -0.698 -24.137 1.00 67.44 108 PRO A CA 1
ATOM 826 C C . PRO A 1 108 ? 0.639 -0.793 -22.977 1.00 67.44 108 PRO A C 1
ATOM 828 O O . PRO A 1 108 ? -0.289 0.006 -22.915 1.00 67.44 108 PRO A O 1
ATOM 831 N N . ALA A 1 109 ? 0.852 -1.703 -22.018 1.00 66.62 109 ALA A N 1
ATOM 832 C CA . ALA A 1 109 ? 0.035 -1.789 -20.805 1.00 66.62 109 ALA A CA 1
ATOM 833 C C . ALA A 1 109 ? 0.254 -0.610 -19.833 1.00 66.62 109 ALA A C 1
ATOM 835 O O . ALA A 1 109 ? -0.579 -0.367 -18.965 1.00 66.62 109 ALA A O 1
ATOM 836 N N . SER A 1 110 ? 1.364 0.117 -19.972 1.00 63.94 110 SER A N 1
ATOM 837 C CA . SER A 1 110 ? 1.744 1.251 -19.123 1.00 63.94 110 SER A CA 1
ATOM 838 C C . SER A 1 110 ? 1.538 2.605 -19.820 1.00 63.94 110 SER A C 1
ATOM 840 O O . SER A 1 110 ? 1.622 3.640 -19.165 1.00 63.94 110 SER A O 1
ATOM 842 N N . ALA A 1 111 ? 1.242 2.614 -21.126 1.00 59.97 111 ALA A N 1
ATOM 843 C CA . ALA A 1 111 ? 1.157 3.822 -21.950 1.00 59.97 111 ALA A CA 1
ATOM 844 C C . ALA A 1 111 ? 0.031 4.791 -21.538 1.00 59.97 111 ALA A C 1
ATOM 846 O O . ALA A 1 111 ? 0.149 5.992 -21.758 1.00 59.97 111 ALA A O 1
ATOM 847 N N . SER A 1 112 ? -1.043 4.288 -20.923 1.00 57.41 112 SER A N 1
ATOM 848 C CA . SER A 1 112 ? -2.156 5.091 -20.391 1.00 57.41 112 SER A CA 1
ATOM 849 C C . SER A 1 112 ? -2.102 5.278 -18.871 1.00 57.41 112 SER A C 1
ATOM 851 O O . SER A 1 112 ? -3.079 5.722 -18.271 1.00 57.41 112 SER A O 1
ATOM 853 N N . HIS A 1 113 ? -1.008 4.874 -18.222 1.00 64.94 113 HIS A N 1
ATOM 854 C CA . HIS A 1 113 ? -0.905 4.923 -16.770 1.00 64.94 113 HIS A CA 1
ATOM 855 C C . HIS A 1 113 ? -0.459 6.312 -16.310 1.00 64.94 113 HIS A C 1
ATOM 857 O O . HIS A 1 113 ? 0.573 6.821 -16.748 1.00 64.94 113 HIS A O 1
ATOM 863 N N . THR A 1 114 ? -1.154 6.855 -15.308 1.00 66.94 114 THR A N 1
ATOM 864 C CA . THR A 1 114 ? -0.839 8.130 -14.623 1.00 66.94 114 THR A CA 1
ATOM 865 C C . THR A 1 114 ? 0.579 8.199 -14.034 1.00 66.94 114 THR A C 1
ATOM 867 O O . THR A 1 114 ? 1.040 9.255 -13.604 1.00 66.94 114 THR A O 1
ATOM 870 N N . PHE A 1 115 ? 1.297 7.072 -14.020 1.00 68.12 115 PHE A N 1
ATOM 871 C CA . PHE A 1 115 ? 2.703 6.967 -13.655 1.00 68.12 115 PHE A CA 1
ATOM 872 C C . PHE A 1 115 ? 3.593 7.841 -14.555 1.00 68.12 115 PHE A C 1
ATOM 874 O O . PHE A 1 115 ? 4.452 8.566 -14.051 1.00 68.12 115 PHE A O 1
ATOM 881 N N . LEU A 1 116 ? 3.368 7.818 -15.874 1.00 66.81 116 LEU A N 1
ATOM 882 C CA . LEU A 1 116 ? 4.155 8.605 -16.831 1.00 66.81 116 LEU A CA 1
ATOM 883 C C . LEU A 1 116 ? 3.878 10.114 -16.690 1.00 66.81 116 LEU A C 1
ATOM 885 O O . LEU A 1 116 ? 4.802 10.930 -16.764 1.00 66.81 116 LEU A O 1
ATOM 889 N N . ASP A 1 117 ? 2.633 10.484 -16.383 1.00 68.38 117 ASP A N 1
ATOM 890 C CA . ASP A 1 117 ? 2.250 11.871 -16.086 1.00 68.38 117 ASP A CA 1
ATOM 891 C C . ASP A 1 117 ? 2.935 12.377 -14.806 1.00 68.38 117 ASP A C 1
ATOM 893 O O . ASP A 1 117 ? 3.417 13.507 -14.725 1.00 68.38 117 ASP A O 1
ATOM 897 N N . ARG A 1 118 ? 3.066 11.513 -13.796 1.00 66.19 118 ARG A N 1
ATOM 898 C CA . ARG A 1 118 ? 3.750 11.860 -12.545 1.00 66.19 118 ARG A CA 1
ATOM 899 C C . ARG A 1 118 ? 5.256 12.015 -12.710 1.00 66.19 118 ARG A C 1
ATOM 901 O O . ARG A 1 118 ? 5.809 12.973 -12.169 1.00 66.19 118 ARG A O 1
ATOM 908 N N . LEU A 1 119 ? 5.894 11.149 -13.499 1.00 64.44 119 LEU A N 1
ATOM 909 C CA . LEU A 1 119 ? 7.311 11.262 -13.877 1.00 64.44 119 LEU A CA 1
ATOM 910 C C . LEU A 1 119 ? 7.627 12.585 -14.588 1.00 64.44 119 LEU A C 1
ATOM 912 O O . LEU A 1 119 ? 8.658 13.205 -14.328 1.00 64.44 119 LEU A O 1
ATOM 916 N N . SER A 1 120 ? 6.741 13.035 -15.478 1.00 62.06 120 SER A N 1
ATOM 917 C CA . SER A 1 120 ? 6.919 14.306 -16.188 1.00 62.06 120 SER A CA 1
ATOM 918 C C . SER A 1 120 ? 6.688 15.522 -15.278 1.00 62.06 120 SER A C 1
ATOM 920 O O . SER A 1 120 ? 7.411 16.512 -15.392 1.00 62.06 120 SER A O 1
ATOM 922 N N . SER A 1 121 ? 5.768 15.430 -14.310 1.00 58.38 121 SER A N 1
ATOM 923 C CA . SER A 1 121 ? 5.486 16.506 -13.342 1.00 58.38 121 SER A CA 1
ATOM 924 C C . SER A 1 121 ? 6.551 16.700 -12.248 1.00 58.38 121 SER A C 1
ATOM 926 O O . SER A 1 121 ? 6.663 17.793 -11.698 1.00 58.38 121 SER A O 1
ATOM 928 N N . THR A 1 122 ? 7.373 15.682 -11.952 1.00 56.25 122 THR A N 1
ATOM 929 C CA . THR A 1 122 ? 8.456 15.745 -10.940 1.00 56.25 122 THR A CA 1
ATOM 930 C C . THR A 1 122 ? 9.763 16.366 -11.461 1.00 56.25 122 THR A C 1
ATOM 932 O O . THR A 1 122 ? 10.757 16.410 -10.742 1.00 56.25 122 THR A O 1
ATOM 935 N N . GLY A 1 123 ? 9.770 16.903 -12.690 1.00 50.41 123 GLY A N 1
ATOM 936 C CA . GLY A 1 123 ? 10.878 17.701 -13.233 1.00 50.41 123 GLY A CA 1
ATOM 937 C C . GLY A 1 123 ? 12.023 16.908 -13.877 1.00 50.41 123 GLY A C 1
ATOM 938 O O . GLY A 1 123 ? 13.094 17.467 -14.096 1.00 50.41 123 GLY A O 1
ATOM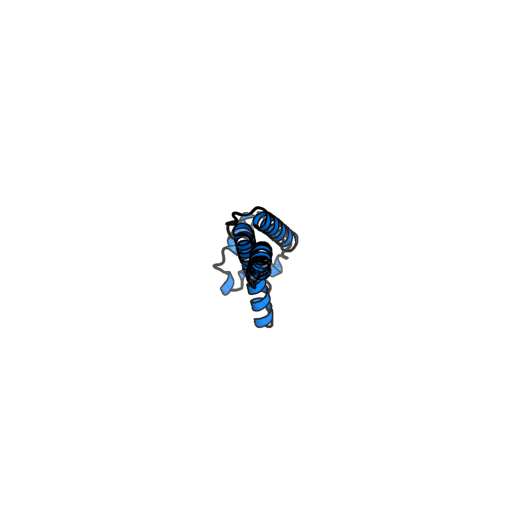 939 N N . GLY A 1 124 ? 11.827 15.621 -14.185 1.00 47.28 124 GLY A N 1
ATOM 940 C CA . GLY A 1 124 ? 12.923 14.727 -14.579 1.00 47.28 124 GLY A CA 1
ATOM 941 C C . GLY A 1 124 ? 13.264 14.638 -16.070 1.00 47.28 124 GLY A C 1
ATOM 942 O O . GLY A 1 124 ? 14.390 14.269 -16.390 1.00 47.28 124 GLY A O 1
ATOM 943 N N . ILE A 1 125 ? 12.348 14.929 -17.003 1.00 44.72 125 ILE A N 1
ATOM 944 C CA . ILE A 1 125 ? 12.625 14.725 -18.439 1.00 44.72 125 ILE A CA 1
ATOM 945 C C . ILE A 1 125 ? 11.948 15.805 -19.290 1.00 44.72 125 ILE A C 1
ATOM 947 O O . ILE A 1 125 ? 10.798 15.676 -19.700 1.00 44.72 125 ILE A O 1
ATOM 951 N N . THR A 1 126 ? 12.688 16.866 -19.616 1.00 37.50 126 THR A N 1
ATOM 952 C CA . THR A 1 126 ? 12.420 17.646 -20.832 1.00 37.50 126 THR A CA 1
ATOM 953 C C . THR A 1 126 ? 12.983 16.874 -22.019 1.00 37.50 126 THR A C 1
ATOM 955 O O . THR A 1 126 ? 14.201 16.823 -22.190 1.00 37.50 126 THR A O 1
ATOM 958 N N . TYR A 1 127 ? 12.114 16.280 -22.836 1.00 37.94 127 TYR A N 1
ATOM 959 C CA . TYR A 1 127 ? 12.509 15.797 -24.157 1.00 37.94 127 TYR A CA 1
ATOM 960 C C . TYR A 1 127 ? 12.894 17.016 -25.010 1.00 37.94 127 TYR A C 1
ATOM 962 O O . TYR A 1 127 ? 12.058 17.883 -25.269 1.00 37.94 127 TYR A O 1
ATOM 970 N N . ARG A 1 128 ? 14.173 17.109 -25.379 1.00 37.72 128 ARG A N 1
ATOM 971 C CA . ARG A 1 128 ? 14.674 17.979 -26.448 1.00 37.72 128 ARG A CA 1
ATOM 972 C C . ARG A 1 128 ? 15.127 17.112 -27.606 1.00 37.72 128 ARG A C 1
ATOM 974 O O . ARG A 1 128 ? 15.749 16.066 -27.319 1.00 37.72 128 ARG A O 1
#

Secondary structure (DSSP, 8-state):
-----SSHHHHHHHHHTTTSPPHHHHHHHHHHHHHHHHHHHHHHHHHHSSS--HHHHHHHHHHHHTS-----SHHHHHHHHHHHHHHHHHS-GGGS-HHHHHHHHT-TTTTT-HHHHHHHHTT-----

Mean predicted aligned error: 11.48 Å

Foldseek 3Di:
DDDDPPPPVVVVVVVVVVVDDDPLRVLLVVLLCVLCVLVVVLVVCCVVVVDDAPLRNLLSLVVSLPDDDPRPDPNSVVVNVVVSVVSCVVRPLLVDDPVSVVVNCPPPVNVPGCNNVVSVVVPRDDDD

Sequence (128 aa):
MSGSGLSDERLK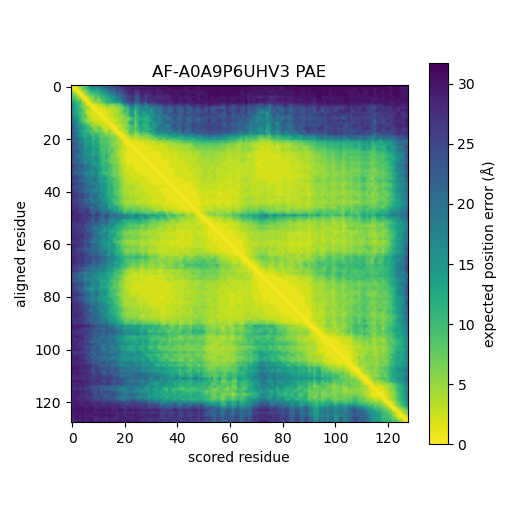AKDLGRLMLSDQDITTLREVIEV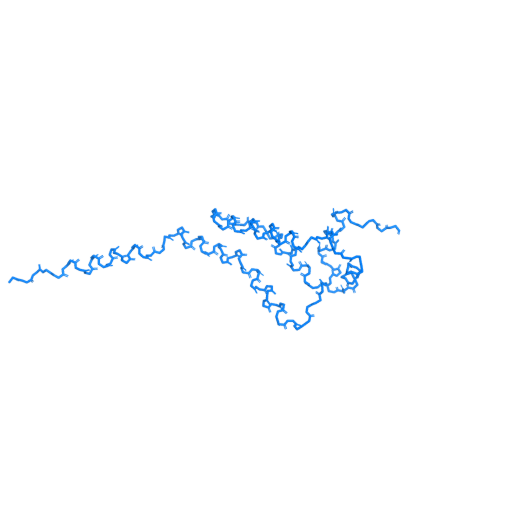LSPSADFTQWAGNTGNPTISQVYPRILEMISAPNTCVTDEARVLRESLDSGLEASWLLNSIPPFMILAMYLNPASASHTFLDRLSSTGGITYR

Solvent-accessible surface area (backbone atoms only — not comparable to full-atom values): 7767 Å² total; per-residue (Å²): 142,88,88,79,82,75,62,62,63,56,50,50,52,56,54,49,62,71,70,52,76,48,74,63,55,54,48,38,52,49,42,40,48,61,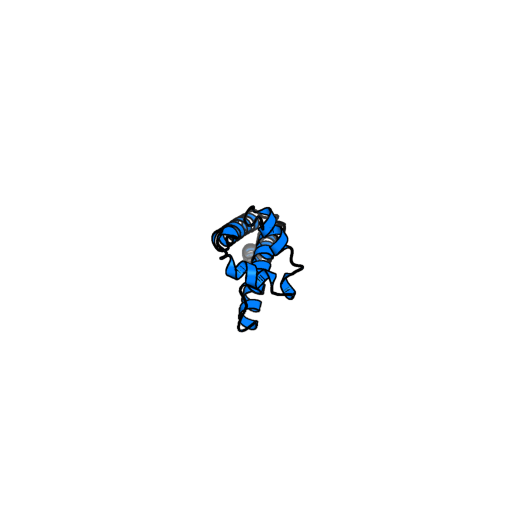65,46,44,64,59,52,53,50,50,52,49,50,67,71,58,79,70,70,46,70,60,60,48,54,52,53,53,52,54,61,61,64,53,79,88,80,62,85,42,69,69,31,40,54,52,43,52,54,49,41,52,52,47,48,73,72,62,43,77,88,72,60,52,69,70,56,54,49,55,24,58,71,31,76,91,37,61,83,40,69,55,61,59,50,50,53,71,73,73,73,65,83,89,126

pLDDT: mean 76.32, std 14.33, range [37.5, 93.75]

InterPro domains:
  IPR012337 Ribonuclease H-like superfamily [SSF53098] (15-111)